Protein AF-A0A1H8GXY1-F1 (afdb_monomer)

Secondary structure (DSSP, 8-state):
-EEEEEEEEETTEEEEEEEEESSHHHHHHHHHHHHT-TTEEEEEEEE--

Sequence (49 aa):
MFEVSIIEKICGKLSVNRYKFEKEGDMKLFIEMCKSDKGIIMIHTKEVA

Nearest PDB structures (foldseek):
  2le2-assembly1_A  TM=7.153E-01  e=5.267E-01  Salasvirus phi29
  1qys-assembly1_A  TM=6.097E-01  e=7.468E-01  unclassified
  4kyz-assembly1_A  TM=5.959E-01  e=8.008E-01  synthetic construct
  4lk0-assembly2_N  TM=5.283E-01  e=1.501E+00  Escherichia phage T7
  5tva-assembly2_B  TM=4.980E-01  e=5.276E+00  Aquifex aeolicus

pLDDT: mean 93.51, std 3.68, range [84.38, 97.5]

Radius of gyration: 11.12 Å; Cα contacts (8 Å, |Δi|>4): 77; chains: 1; bounding box: 26×14×30 Å

Solvent-accessible surface area (backbone atoms only — not comparable to full-atom values): 2915 Å² total; per-residue (Å²): 64,39,39,39,40,38,33,30,52,60,95,89,41,81,49,80,48,78,47,79,30,83,48,71,68,62,47,53,54,50,51,59,60,49,72,74,43,89,44,56,77,47,80,47,79,44,85,44,126

Organism: NCBI:txid1333845

Mean predicted aligned error: 3.0 Å

Foldseek 3Di:
DKKKWWWFADPNDTDIDIDDDPDPVVVVVVVVVCVVDPGTDDIDMDDDD

Structure (mmCIF, N/CA/C/O backbone):
data_AF-A0A1H8GXY1-F1
#
_entry.id   AF-A0A1H8GXY1-F1
#
loop_
_atom_site.group_PDB
_atom_site.id
_atom_site.type_symbol
_atom_site.label_atom_id
_atom_site.label_alt_id
_atom_site.label_comp_id
_atom_site.label_asym_id
_atom_site.label_entity_id
_atom_site.label_seq_id
_atom_site.pdbx_PDB_ins_code
_atom_site.Cartn_x
_atom_site.Cartn_y
_atom_site.Cartn_z
_atom_site.occupancy
_atom_site.B_iso_or_equiv
_atom_site.auth_seq_id
_atom_site.auth_comp_id
_atom_site.auth_asym_id
_atom_site.auth_atom_id
_atom_site.pdbx_PDB_model_num
ATOM 1 N N . MET A 1 1 ? 3.149 -2.991 -14.571 1.00 91.00 1 MET A N 1
ATOM 2 C CA . MET A 1 1 ? 2.794 -1.932 -13.585 1.00 91.00 1 MET A CA 1
ATOM 3 C C . MET A 1 1 ? 2.339 -2.573 -12.265 1.00 91.00 1 MET A C 1
ATOM 5 O O . MET A 1 1 ? 1.935 -3.723 -12.255 1.00 91.00 1 MET A O 1
ATOM 9 N N . PHE A 1 2 ? 2.413 -1.881 -11.131 1.00 96.62 2 PHE A N 1
ATOM 10 C CA . PHE A 1 2 ? 2.019 -2.413 -9.820 1.00 96.62 2 PHE A CA 1
ATOM 11 C C . PHE A 1 2 ? 0.838 -1.635 -9.245 1.00 96.62 2 PHE A C 1
ATOM 13 O O . PHE A 1 2 ? 0.811 -0.408 -9.318 1.00 96.62 2 PHE A O 1
ATOM 20 N N . GLU A 1 3 ? -0.122 -2.334 -8.646 1.00 97.00 3 GLU A N 1
ATOM 21 C CA . GLU A 1 3 ? -1.243 -1.741 -7.917 1.00 97.00 3 GLU A CA 1
ATOM 22 C C . GLU A 1 3 ? -1.173 -2.122 -6.434 1.00 97.00 3 GLU A C 1
ATOM 24 O O . GLU A 1 3 ? -0.962 -3.285 -6.085 1.00 97.00 3 GLU A O 1
ATOM 29 N N . VAL A 1 4 ? -1.374 -1.138 -5.558 1.00 97.50 4 VAL A N 1
ATOM 30 C CA . VAL A 1 4 ? -1.457 -1.315 -4.106 1.00 97.50 4 VAL A CA 1
ATOM 31 C C . VAL A 1 4 ? -2.831 -0.858 -3.642 1.00 97.50 4 VAL A C 1
ATOM 33 O O . VAL A 1 4 ? -3.209 0.293 -3.843 1.00 97.50 4 VAL A O 1
ATOM 36 N N . SER A 1 5 ? -3.576 -1.757 -3.008 1.00 96.69 5 SER A N 1
ATOM 37 C CA . S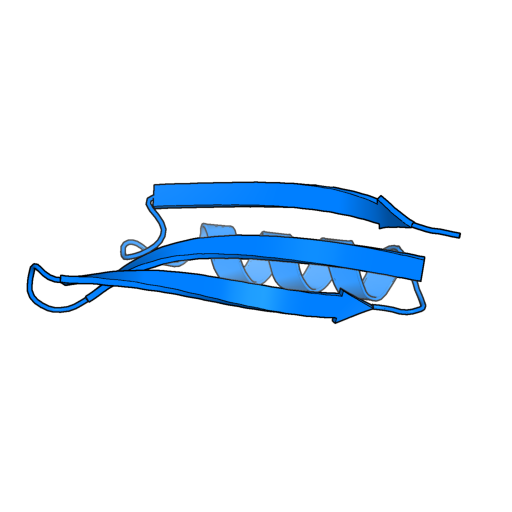ER A 1 5 ? -4.828 -1.460 -2.318 1.00 96.69 5 SER A CA 1
ATOM 38 C C . SER A 1 5 ? -4.586 -1.431 -0.811 1.00 96.69 5 SER A C 1
ATOM 40 O O . SER A 1 5 ? -4.093 -2.405 -0.245 1.00 96.69 5 SER A O 1
ATOM 42 N N . ILE A 1 6 ? -4.951 -0.333 -0.159 1.00 95.88 6 ILE A N 1
ATOM 43 C CA . ILE A 1 6 ? -4.836 -0.147 1.288 1.00 95.88 6 ILE A CA 1
ATOM 44 C C . ILE A 1 6 ? -6.235 -0.064 1.874 1.00 95.88 6 ILE A C 1
ATOM 46 O O . ILE A 1 6 ? -7.046 0.752 1.437 1.00 95.88 6 ILE A O 1
ATOM 50 N N . ILE A 1 7 ? -6.504 -0.909 2.867 1.00 95.19 7 ILE A N 1
ATOM 51 C CA . ILE A 1 7 ? -7.682 -0.786 3.720 1.00 95.19 7 ILE A CA 1
ATOM 52 C C . ILE A 1 7 ? -7.236 -0.205 5.051 1.00 95.19 7 ILE A C 1
ATOM 54 O O . ILE A 1 7 ? -6.405 -0.793 5.743 1.00 95.19 7 ILE A O 1
ATOM 58 N N . GLU A 1 8 ? -7.823 0.922 5.423 1.00 94.19 8 GLU A N 1
ATOM 59 C CA . GLU A 1 8 ? -7.528 1.620 6.670 1.00 94.19 8 GLU A CA 1
ATOM 60 C C . GLU A 1 8 ? -8.812 1.998 7.410 1.00 94.19 8 GLU A C 1
ATOM 62 O O . GLU A 1 8 ? -9.896 2.088 6.822 1.00 94.19 8 GLU A O 1
ATOM 67 N N . LYS A 1 9 ? -8.699 2.179 8.728 1.00 91.81 9 LYS A N 1
ATOM 68 C CA . LYS A 1 9 ? -9.800 2.595 9.597 1.00 91.81 9 LYS A CA 1
ATOM 69 C C . LYS A 1 9 ? -9.531 3.983 10.150 1.00 91.81 9 LYS A C 1
ATOM 71 O O . LYS A 1 9 ? -8.736 4.147 11.071 1.00 91.81 9 LYS A O 1
ATOM 76 N N . ILE A 1 10 ? -10.288 4.961 9.666 1.00 86.50 10 ILE A N 1
ATOM 77 C CA . ILE A 1 10 ? -10.203 6.353 10.110 1.00 86.50 10 ILE A CA 1
ATOM 78 C C . ILE A 1 10 ? -11.499 6.708 10.838 1.00 86.50 10 ILE A C 1
ATOM 80 O O . ILE A 1 10 ? -12.591 6.618 10.277 1.00 86.50 10 ILE A O 1
ATOM 84 N N . CYS A 1 11 ? -11.393 7.091 12.114 1.00 87.69 11 CYS A N 1
ATOM 85 C CA . CYS A 1 11 ? -12.529 7.516 12.947 1.00 87.69 11 CYS A CA 1
ATOM 86 C C . CYS A 1 11 ? 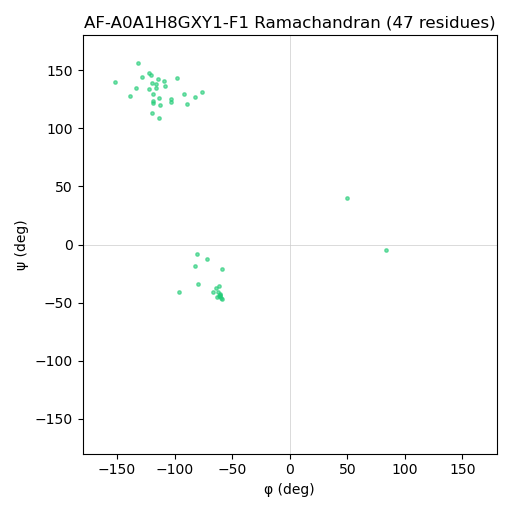-13.729 6.545 12.924 1.00 87.69 11 CYS A C 1
ATOM 88 O O . CYS A 1 11 ? -14.884 6.961 12.866 1.00 87.69 11 CYS A O 1
ATOM 90 N N . GLY A 1 12 ? -13.463 5.234 12.932 1.00 86.88 12 GLY A N 1
ATOM 91 C CA . GLY A 1 12 ? -14.511 4.208 12.919 1.00 86.88 12 GLY A CA 1
ATOM 92 C C . GLY A 1 12 ? -15.072 3.862 11.537 1.00 86.88 12 GLY A C 1
ATOM 93 O O . GLY A 1 12 ? -15.844 2.911 11.440 1.00 86.88 12 GLY A O 1
ATOM 94 N N . LYS A 1 13 ? -14.660 4.560 10.473 1.00 92.75 13 LYS A N 1
ATOM 95 C CA . LYS A 1 13 ? -15.016 4.242 9.085 1.00 92.75 13 LYS A CA 1
ATOM 96 C C . LYS A 1 13 ? -13.898 3.453 8.415 1.00 92.75 13 LYS A C 1
ATOM 98 O O . LYS A 1 13 ? -12.728 3.723 8.660 1.00 92.75 13 LYS A O 1
ATOM 103 N N . LEU A 1 14 ? -14.272 2.496 7.570 1.00 94.19 14 LEU A N 1
ATOM 104 C CA . LEU A 1 14 ? -13.344 1.769 6.706 1.00 94.19 14 LEU A CA 1
ATOM 105 C C . LEU A 1 14 ? -13.244 2.485 5.359 1.00 94.19 14 LEU A C 1
ATOM 107 O O . LEU A 1 14 ? -14.270 2.762 4.737 1.00 94.19 14 LEU A O 1
ATOM 111 N N . SER A 1 15 ? -12.024 2.753 4.906 1.00 93.50 15 SER A N 1
ATOM 112 C CA . SER A 1 15 ? -11.735 3.275 3.569 1.00 93.50 15 SER A CA 1
ATOM 113 C C . SER A 1 15 ? -10.829 2.321 2.806 1.00 93.50 15 SER A C 1
ATOM 115 O O . SER A 1 15 ? -9.976 1.655 3.391 1.00 93.50 15 SER A O 1
ATOM 117 N N . VAL A 1 16 ? -11.034 2.256 1.489 1.00 94.94 16 VAL A N 1
ATOM 118 C CA . VAL A 1 16 ? -10.208 1.475 0.565 1.00 94.94 16 VAL A CA 1
ATOM 119 C C . VAL A 1 16 ? -9.590 2.433 -0.443 1.00 94.94 16 VAL A C 1
ATOM 121 O O . VAL A 1 16 ? -10.305 3.016 -1.256 1.00 94.94 16 VAL A O 1
ATOM 124 N N . ASN A 1 17 ? -8.270 2.580 -0.393 1.00 94.62 17 ASN A N 1
ATOM 125 C CA . ASN A 1 17 ? -7.493 3.447 -1.273 1.00 94.62 17 ASN A CA 1
ATOM 126 C C . ASN A 1 17 ? -6.664 2.604 -2.248 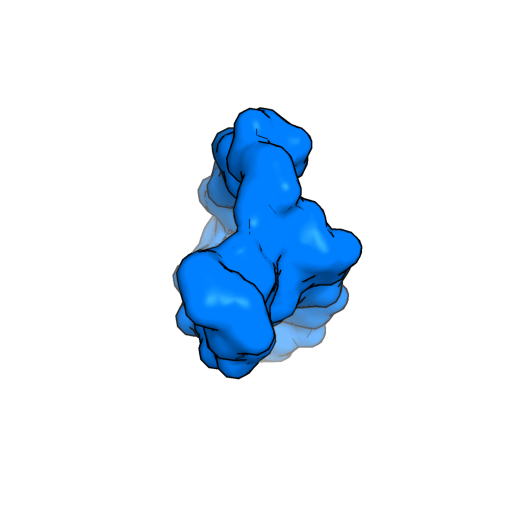1.00 94.62 17 ASN A C 1
ATOM 128 O O . ASN 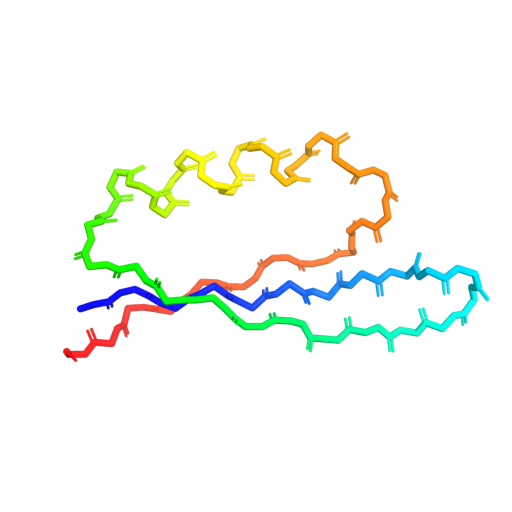A 1 17 ? -6.145 1.555 -1.869 1.00 94.62 17 ASN A O 1
ATOM 132 N N . ARG A 1 18 ? -6.552 3.039 -3.509 1.00 96.00 18 ARG A N 1
ATOM 133 C CA . ARG A 1 18 ? -5.784 2.341 -4.554 1.00 96.00 18 ARG A CA 1
ATOM 134 C C . ARG A 1 18 ? -4.712 3.252 -5.134 1.00 96.00 18 ARG A C 1
ATOM 136 O O . ARG A 1 18 ? -5.007 4.381 -5.513 1.00 96.00 18 ARG A O 1
ATOM 143 N N . TYR A 1 19 ? -3.503 2.725 -5.262 1.00 96.44 19 TYR A N 1
ATOM 144 C CA . TYR A 1 19 ? -2.324 3.425 -5.762 1.00 96.44 19 TYR A CA 1
ATOM 145 C C . TYR A 1 19 ? -1.682 2.611 -6.880 1.00 96.44 19 TYR A C 1
ATOM 147 O O . TYR A 1 19 ? -1.668 1.382 -6.819 1.00 96.44 19 TYR A O 1
ATOM 155 N N . LYS A 1 20 ? -1.146 3.288 -7.897 1.00 96.75 20 LYS A N 1
ATOM 156 C CA . LYS A 1 20 ? -0.465 2.655 -9.031 1.00 96.75 20 LYS A CA 1
ATOM 157 C C . LYS A 1 20 ? 0.980 3.123 -9.105 1.00 96.75 20 LYS A C 1
ATOM 159 O O . LYS A 1 20 ? 1.248 4.308 -8.928 1.00 96.75 20 LYS A O 1
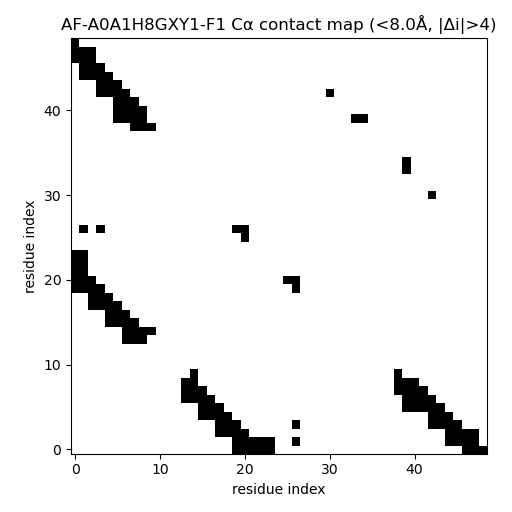ATOM 164 N N . PHE A 1 21 ? 1.880 2.196 -9.403 1.00 97.38 21 PHE A N 1
ATOM 165 C CA . PHE A 1 21 ? 3.317 2.430 -9.488 1.00 97.38 21 PHE A CA 1
ATOM 166 C C . PHE A 1 21 ? 3.873 1.794 -10.757 1.00 97.38 21 PHE A C 1
ATOM 168 O O . PHE A 1 21 ? 3.570 0.646 -11.077 1.00 97.38 21 PHE A O 1
ATOM 175 N N . GLU A 1 22 ? 4.716 2.520 -11.483 1.00 96.75 22 GLU A N 1
ATOM 176 C CA . GLU A 1 22 ? 5.392 1.973 -12.665 1.00 96.75 22 GLU A CA 1
ATOM 177 C C . GLU A 1 22 ? 6.596 1.110 -12.279 1.00 96.75 22 GLU A C 1
ATOM 179 O O . GLU A 1 22 ? 6.871 0.103 -12.928 1.00 96.75 22 GLU A O 1
ATOM 184 N N . LYS A 1 23 ? 7.287 1.479 -11.195 1.00 96.06 23 LYS A N 1
ATOM 185 C CA . LYS A 1 23 ? 8.502 0.818 -10.716 1.00 96.06 23 LYS A CA 1
ATOM 186 C C . LYS A 1 23 ? 8.230 0.042 -9.432 1.00 96.06 23 LYS A C 1
ATOM 188 O O . LYS A 1 23 ? 7.628 0.559 -8.494 1.00 96.06 23 LYS A O 1
ATOM 193 N N . GLU A 1 24 ? 8.758 -1.177 -9.359 1.00 95.00 24 GLU A N 1
ATOM 194 C CA . GLU A 1 24 ? 8.635 -2.043 -8.178 1.00 95.00 24 GLU A CA 1
ATOM 195 C C . GLU A 1 24 ? 9.282 -1.420 -6.929 1.00 95.00 24 GLU A C 1
ATOM 197 O O . GLU A 1 24 ? 8.769 -1.560 -5.819 1.00 95.00 24 GLU A O 1
ATOM 202 N N . GLY A 1 25 ? 10.398 -0.704 -7.105 1.00 96.62 25 GLY A N 1
ATOM 203 C CA . GLY A 1 25 ? 11.107 -0.033 -6.012 1.00 96.62 25 GLY A CA 1
ATOM 204 C C . GLY A 1 25 ? 10.250 1.019 -5.304 1.00 96.62 25 GLY A C 1
ATOM 205 O O . GLY A 1 25 ? 10.188 1.027 -4.076 1.00 96.62 25 GLY A O 1
ATO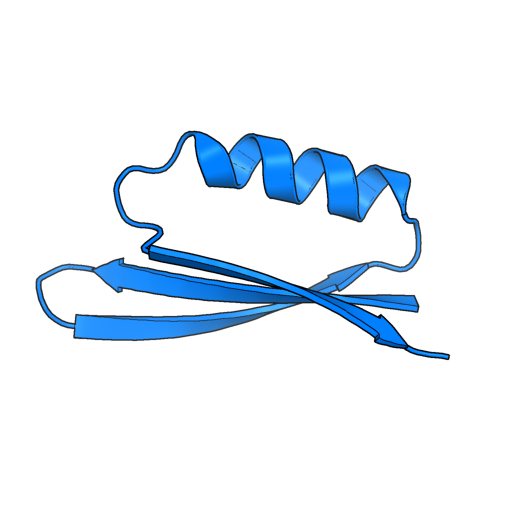M 206 N N . ASP A 1 26 ? 9.529 1.841 -6.071 1.00 96.81 26 ASP A N 1
ATOM 207 C CA . ASP A 1 26 ? 8.654 2.891 -5.533 1.00 96.81 26 ASP A CA 1
ATOM 208 C C . ASP A 1 26 ? 7.463 2.276 -4.783 1.00 96.81 26 ASP A C 1
ATOM 210 O O . ASP A 1 26 ? 7.118 2.716 -3.685 1.00 96.81 26 ASP A O 1
ATOM 214 N N . MET A 1 27 ? 6.890 1.196 -5.331 1.00 96.94 27 MET A N 1
ATOM 215 C CA . MET A 1 27 ? 5.846 0.412 -4.665 1.00 96.94 27 MET A CA 1
ATOM 216 C C . MET A 1 27 ? 6.338 -0.145 -3.319 1.00 96.94 27 MET A C 1
ATOM 218 O O . MET A 1 27 ? 5.643 -0.031 -2.310 1.00 96.94 27 MET A O 1
ATOM 222 N N . LYS A 1 28 ? 7.536 -0.743 -3.282 1.00 96.44 28 LYS A N 1
ATOM 223 C CA . LYS A 1 28 ? 8.119 -1.304 -2.053 1.00 96.44 28 LYS A CA 1
ATOM 224 C C . LYS A 1 28 ? 8.368 -0.228 -0.997 1.00 96.44 28 LYS A C 1
ATOM 226 O O . LYS A 1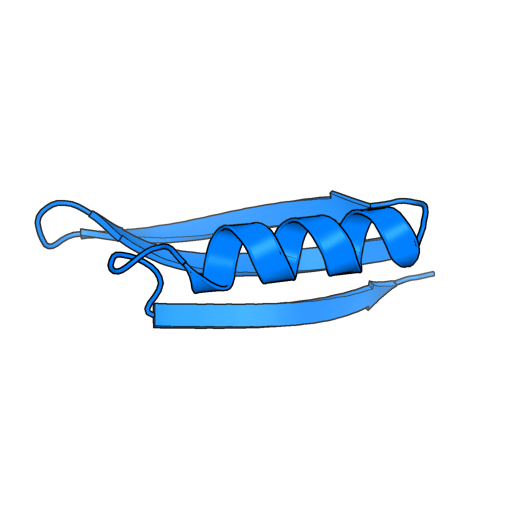 28 ? 8.000 -0.433 0.158 1.00 96.44 28 LYS A O 1
ATOM 231 N N . LEU A 1 29 ? 8.932 0.916 -1.391 1.00 97.06 29 LEU A N 1
ATOM 232 C CA . LEU A 1 29 ? 9.157 2.046 -0.488 1.00 97.06 29 LEU A CA 1
ATOM 233 C C . LEU A 1 29 ? 7.836 2.558 0.101 1.00 97.06 29 LEU A C 1
ATOM 235 O O . LEU A 1 29 ? 7.742 2.784 1.305 1.00 97.06 29 LEU A O 1
ATOM 239 N N . PHE A 1 30 ? 6.800 2.685 -0.731 1.00 95.88 30 PHE A N 1
ATOM 240 C CA . PHE A 1 30 ? 5.470 3.089 -0.286 1.00 95.88 30 PHE A CA 1
ATOM 241 C C . PHE A 1 30 ? 4.879 2.126 0.751 1.00 95.88 30 PHE A C 1
ATOM 243 O O . PHE A 1 30 ? 4.408 2.563 1.7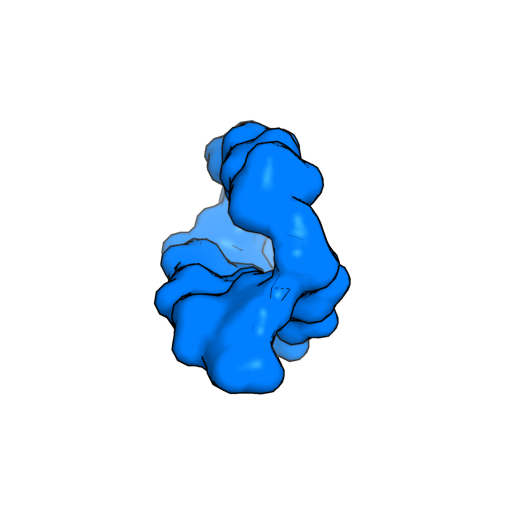98 1.00 95.88 30 PHE A O 1
ATOM 250 N N . ILE A 1 31 ? 4.960 0.815 0.509 1.00 95.56 31 ILE A N 1
ATOM 251 C CA . ILE A 1 31 ? 4.466 -0.200 1.450 1.00 95.56 31 ILE A CA 1
ATOM 252 C C . ILE A 1 31 ? 5.195 -0.116 2.798 1.00 95.56 31 ILE A C 1
ATOM 254 O O . ILE A 1 31 ? 4.546 -0.210 3.839 1.00 95.56 31 ILE A O 1
ATOM 258 N N . GLU A 1 32 ? 6.517 0.075 2.800 1.00 95.56 32 GLU A N 1
ATOM 259 C CA . GLU A 1 32 ? 7.295 0.240 4.036 1.00 95.56 32 GLU A CA 1
ATOM 260 C C . GLU A 1 32 ? 6.870 1.484 4.828 1.00 95.56 32 GLU A C 1
ATOM 262 O O . GLU A 1 32 ? 6.707 1.405 6.047 1.00 95.56 32 GLU A O 1
ATOM 267 N N . MET A 1 33 ? 6.599 2.607 4.150 1.00 93.00 33 MET A N 1
ATOM 268 C CA . MET A 1 33 ? 6.045 3.799 4.806 1.00 93.00 33 MET A CA 1
ATOM 269 C C . MET A 1 33 ? 4.673 3.510 5.431 1.00 93.00 33 MET A C 1
ATOM 271 O O . MET A 1 33 ? 4.432 3.862 6.585 1.00 93.00 33 MET A O 1
ATOM 275 N N . CYS A 1 34 ? 3.796 2.814 4.707 1.00 92.69 34 CYS A N 1
ATOM 276 C CA . CYS A 1 34 ? 2.455 2.462 5.171 1.00 92.69 34 CYS A CA 1
ATOM 277 C C . CYS A 1 34 ? 2.461 1.519 6.385 1.00 92.69 34 CYS A C 1
ATOM 279 O O . CYS A 1 34 ? 1.653 1.688 7.290 1.00 92.69 34 CYS A O 1
ATOM 281 N N . LYS A 1 35 ? 3.387 0.557 6.476 1.00 87.25 35 LYS A N 1
ATOM 282 C CA . LYS A 1 35 ? 3.466 -0.368 7.628 1.00 87.25 35 LYS A CA 1
ATOM 283 C C . LYS A 1 35 ? 3.662 0.326 8.981 1.00 87.25 35 LYS A C 1
ATOM 285 O O . LYS A 1 35 ? 3.369 -0.275 10.012 1.00 87.25 35 LYS A O 1
ATOM 290 N N . SER A 1 36 ? 4.160 1.561 8.985 1.00 87.12 36 SER A N 1
ATOM 291 C CA . SER A 1 36 ? 4.335 2.353 10.207 1.00 87.12 36 SER A CA 1
ATOM 292 C C . SER A 1 36 ? 3.039 3.030 10.681 1.00 87.12 36 SER A C 1
ATOM 294 O O . SER A 1 36 ? 3.008 3.592 11.777 1.00 87.12 36 SER A O 1
ATOM 296 N N . ASP A 1 37 ? 1.966 2.972 9.887 1.00 86.75 37 ASP A N 1
ATOM 297 C CA . ASP A 1 37 ? 0.677 3.582 10.198 1.00 86.75 37 ASP A CA 1
ATOM 298 C C . ASP A 1 37 ? -0.235 2.617 10.976 1.00 86.75 37 ASP A C 1
ATOM 300 O O . ASP A 1 37 ? -0.598 1.536 10.510 1.00 86.75 37 ASP A O 1
ATOM 304 N N . LYS A 1 38 ? -0.651 3.033 12.178 1.00 84.38 38 LYS A N 1
ATOM 305 C CA . LYS A 1 38 ? -1.549 2.261 13.055 1.00 84.38 38 LYS A CA 1
ATOM 306 C C . LYS A 1 38 ? -2.998 2.202 12.550 1.00 84.38 38 LYS A C 1
ATOM 308 O O . LYS A 1 38 ? -3.793 1.444 13.102 1.00 84.38 38 LYS A O 1
ATOM 313 N N . GLY A 1 39 ? -3.358 3.018 11.561 1.00 89.69 39 GLY A N 1
ATOM 314 C CA . GLY A 1 39 ? -4.676 3.044 10.930 1.00 89.69 39 GLY A CA 1
ATOM 315 C C . GLY A 1 39 ? -4.864 1.978 9.850 1.00 89.69 39 GLY A C 1
ATOM 316 O O . GLY A 1 39 ? -6.008 1.656 9.516 1.00 89.69 39 GLY A O 1
ATOM 317 N N . ILE A 1 40 ? -3.780 1.401 9.321 1.00 93.00 40 ILE A N 1
ATOM 318 C CA . ILE A 1 40 ? -3.840 0.434 8.222 1.00 93.00 40 ILE A CA 1
ATOM 319 C C . ILE A 1 40 ? -4.154 -0.964 8.749 1.00 93.00 40 ILE A C 1
ATOM 321 O O . ILE A 1 40 ? -3.486 -1.499 9.628 1.00 93.00 40 ILE A O 1
ATOM 325 N N . ILE A 1 41 ? -5.184 -1.574 8.169 1.00 92.88 41 ILE A N 1
ATOM 326 C CA . ILE A 1 41 ? -5.646 -2.922 8.506 1.00 92.88 41 ILE A CA 1
ATOM 327 C C . ILE A 1 41 ? -5.042 -3.944 7.547 1.00 92.88 41 ILE A C 1
ATOM 329 O O . ILE A 1 41 ? -4.668 -5.040 7.959 1.00 92.88 41 ILE A O 1
ATOM 333 N N . MET A 1 42 ? -4.979 -3.608 6.257 1.00 94.00 42 MET A N 1
ATOM 334 C CA . MET A 1 42 ? -4.517 -4.528 5.225 1.00 94.00 42 MET A CA 1
ATOM 335 C C . MET A 1 42 ? -3.894 -3.771 4.058 1.00 94.00 42 MET A C 1
ATOM 337 O O . MET A 1 42 ? -4.424 -2.758 3.604 1.00 94.00 42 MET A O 1
ATOM 341 N N . ILE A 1 43 ? -2.804 -4.326 3.537 1.00 95.56 43 ILE A N 1
ATOM 342 C CA . ILE A 1 43 ? -2.165 -3.903 2.294 1.00 95.56 43 ILE A CA 1
ATOM 343 C C . ILE A 1 43 ? -2.218 -5.096 1.340 1.00 95.56 43 ILE A C 1
ATOM 345 O O . ILE A 1 43 ? -1.747 -6.181 1.676 1.00 95.56 43 ILE A O 1
ATOM 349 N N . HIS A 1 44 ? -2.798 -4.904 0.161 1.00 95.06 44 HIS A N 1
ATOM 350 C CA . HIS A 1 44 ? -2.852 -5.900 -0.904 1.00 95.06 44 HIS A CA 1
ATOM 351 C C . HIS A 1 44 ? -2.132 -5.367 -2.138 1.00 95.06 44 HIS A C 1
ATOM 353 O O . HIS A 1 44 ? -2.409 -4.256 -2.586 1.00 95.06 44 HIS A O 1
ATOM 359 N N . THR A 1 45 ? -1.223 -6.159 -2.696 1.00 95.75 45 THR A N 1
ATOM 360 C CA . THR A 1 45 ? -0.457 -5.805 -3.890 1.00 95.75 45 THR A CA 1
ATOM 361 C C . THR A 1 45 ? -0.817 -6.724 -5.046 1.00 95.75 45 THR A C 1
ATOM 363 O O . THR A 1 45 ? -1.028 -7.924 -4.865 1.00 95.75 45 THR A O 1
ATOM 366 N N . LYS A 1 46 ? -0.875 -6.158 -6.249 1.00 94.56 46 LYS A N 1
ATOM 367 C CA . LYS A 1 46 ? -1.127 -6.893 -7.485 1.00 94.56 46 LYS A CA 1
ATOM 368 C C . LYS A 1 46 ? -0.218 -6.367 -8.588 1.00 94.56 46 LYS A C 1
ATOM 370 O O . LYS A 1 46 ? -0.208 -5.170 -8.865 1.00 94.56 46 LYS A O 1
ATOM 375 N N . GLU A 1 47 ? 0.510 -7.263 -9.242 1.00 94.31 47 GLU A N 1
ATOM 376 C CA . GLU A 1 47 ? 1.173 -6.947 -10.504 1.00 94.31 47 GLU A CA 1
ATOM 377 C C . GLU A 1 47 ? 0.129 -6.943 -11.628 1.00 94.31 47 GLU A C 1
ATOM 379 O O . GLU A 1 47 ? -0.719 -7.834 -11.735 1.00 94.31 47 GLU A O 1
ATOM 384 N N . VAL A 1 48 ? 0.146 -5.889 -12.431 1.00 89.31 48 VAL A N 1
ATOM 385 C CA . VAL A 1 48 ? -0.706 -5.702 -13.604 1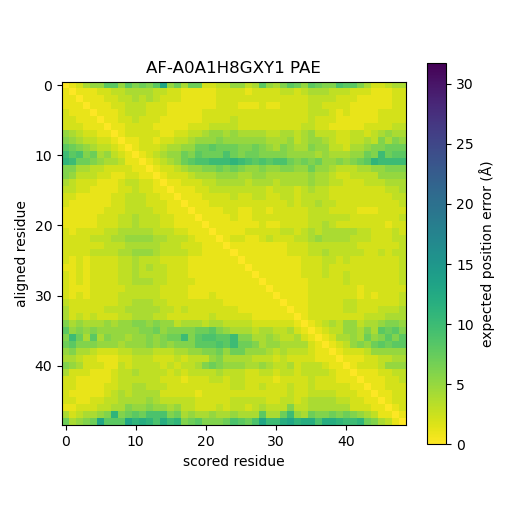.00 89.31 48 VAL A CA 1
ATOM 386 C C . VAL A 1 48 ? 0.200 -5.500 -14.815 1.00 89.31 48 VAL A C 1
ATOM 388 O O . VAL A 1 48 ? 1.297 -4.969 -14.665 1.00 89.31 48 VAL A O 1
ATOM 391 N N . ALA A 1 49 ? -0.227 -5.941 -15.997 1.00 84.50 49 ALA A N 1
ATOM 392 C CA . ALA A 1 49 ? 0.523 -5.691 -17.230 1.00 84.50 49 ALA A CA 1
ATOM 393 C C . ALA A 1 49 ? 0.773 -4.180 -17.403 1.00 84.50 49 ALA A C 1
ATOM 395 O O . ALA A 1 49 ? -0.203 -3.408 -17.257 1.00 84.50 49 ALA A O 1
#